Protein AF-R9AAB2-F1 (afdb_monomer_lite)

Structure (mmCIF, N/CA/C/O backbone):
data_AF-R9AAB2-F1
#
_entry.id   AF-R9AAB2-F1
#
loop_
_atom_site.group_PDB
_atom_site.id
_atom_site.type_symbol
_atom_site.label_atom_id
_atom_site.label_alt_id
_atom_site.label_comp_id
_atom_site.label_asym_id
_atom_site.label_entity_id
_atom_site.label_seq_id
_atom_site.pdbx_PDB_ins_code
_atom_site.Cartn_x
_atom_site.Cartn_y
_atom_site.Cartn_z
_atom_site.occupancy
_atom_site.B_iso_or_equiv
_atom_site.auth_seq_id
_atom_site.auth_comp_id
_atom_site.auth_asym_id
_atom_site.auth_atom_id
_atom_site.pdbx_PDB_model_num
ATOM 1 N N . MET A 1 1 ? -10.361 14.026 49.939 1.00 50.81 1 MET A N 1
ATOM 2 C CA . MET A 1 1 ? -10.756 12.612 49.745 1.00 50.81 1 MET A CA 1
ATOM 3 C C . MET A 1 1 ? -12.190 12.577 49.237 1.00 50.81 1 MET A C 1
ATOM 5 O O . MET A 1 1 ? -13.033 13.219 49.853 1.00 50.81 1 MET A O 1
ATOM 9 N N . LYS A 1 2 ? -12.476 11.903 48.113 1.00 71.00 2 LYS A N 1
ATOM 10 C CA . LYS A 1 2 ? -13.872 11.667 47.703 1.00 71.00 2 LYS A CA 1
ATOM 11 C C . LYS A 1 2 ? -14.508 10.740 48.744 1.00 71.00 2 LYS A C 1
ATOM 13 O O . LYS A 1 2 ? -13.921 9.710 49.062 1.00 71.00 2 LYS A O 1
ATOM 18 N N . LYS A 1 3 ? -15.644 11.143 49.322 1.00 81.56 3 LYS A N 1
ATOM 19 C CA . LYS A 1 3 ? -16.400 10.293 50.251 1.00 81.56 3 LYS A CA 1
ATOM 20 C C . LYS A 1 3 ? -16.854 9.036 49.509 1.00 81.56 3 LYS A C 1
ATOM 22 O O . LYS A 1 3 ? -17.261 9.130 48.352 1.00 81.56 3 LYS A O 1
ATOM 27 N N . LEU A 1 4 ? -16.745 7.884 50.167 1.00 78.69 4 LEU A N 1
ATOM 28 C CA . LEU A 1 4 ? -17.274 6.634 49.633 1.00 78.69 4 LEU A CA 1
ATOM 29 C C . LEU A 1 4 ? -18.810 6.714 49.591 1.00 78.69 4 LEU A C 1
ATOM 31 O O . LEU A 1 4 ? -19.396 7.276 50.521 1.00 78.69 4 LEU A O 1
ATOM 35 N N . PRO A 1 5 ? -19.449 6.192 48.529 1.00 81.00 5 PRO A N 1
ATOM 36 C CA . PRO A 1 5 ? -20.903 6.117 48.449 1.00 81.00 5 PRO A CA 1
ATOM 37 C C . PRO A 1 5 ? -21.455 5.239 49.574 1.00 81.00 5 PRO A C 1
ATOM 39 O O . PRO A 1 5 ? -20.776 4.330 50.066 1.00 81.00 5 PRO A O 1
ATOM 42 N N . ALA A 1 6 ? -22.688 5.519 49.990 1.00 86.38 6 ALA A N 1
ATOM 43 C CA . ALA A 1 6 ? -23.327 4.745 51.042 1.00 86.38 6 ALA A CA 1
ATOM 44 C C . ALA A 1 6 ? -23.586 3.304 50.562 1.00 86.38 6 ALA A C 1
ATOM 46 O O . ALA A 1 6 ? -23.796 3.049 49.375 1.00 86.38 6 ALA A O 1
ATOM 47 N N . PHE A 1 7 ? -23.563 2.330 51.477 1.00 84.06 7 PHE A N 1
ATOM 48 C CA . PHE A 1 7 ? -23.625 0.906 51.111 1.00 84.06 7 PHE A CA 1
ATOM 49 C C . PHE A 1 7 ? -24.904 0.536 50.336 1.00 84.06 7 PHE A C 1
ATOM 51 O O . PHE A 1 7 ? -24.885 -0.328 49.464 1.00 84.06 7 PHE A O 1
ATOM 58 N N . ASN A 1 8 ? -26.006 1.236 50.607 1.00 88.38 8 ASN A N 1
ATOM 59 C CA . ASN A 1 8 ? -27.283 1.103 49.904 1.00 88.38 8 ASN A CA 1
ATOM 60 C C . ASN A 1 8 ? -27.277 1.684 48.473 1.00 88.38 8 ASN A C 1
ATOM 62 O O . ASN A 1 8 ? -28.122 1.303 47.668 1.00 88.38 8 ASN A O 1
ATOM 66 N N . GLU A 1 9 ? -26.339 2.569 48.134 1.00 88.69 9 GLU A N 1
ATOM 67 C CA . GLU A 1 9 ? -26.200 3.179 46.801 1.00 88.69 9 GLU A CA 1
ATOM 68 C C . GLU A 1 9 ? -25.312 2.341 45.866 1.00 88.69 9 GLU A C 1
ATOM 70 O O . GLU A 1 9 ? -25.419 2.445 44.640 1.00 88.69 9 GLU A O 1
ATOM 75 N N . LEU A 1 10 ? -24.459 1.475 46.431 1.00 89.19 10 LEU A N 1
ATOM 76 C CA . LEU A 1 10 ? -23.522 0.629 45.684 1.00 89.19 10 LEU A CA 1
ATOM 77 C C . LEU A 1 10 ? -24.195 -0.238 44.604 1.00 89.19 10 LEU A C 1
ATOM 79 O O . LEU A 1 10 ? -23.681 -0.253 43.485 1.00 89.19 10 LEU A O 1
ATOM 83 N N . PRO A 1 11 ? -25.332 -0.925 44.848 1.00 92.31 11 PRO A N 1
ATOM 84 C CA . PRO A 1 11 ? -25.963 -1.752 43.817 1.00 92.31 11 PRO A CA 1
ATOM 85 C C . PRO A 1 11 ? -26.423 -0.943 42.598 1.00 92.31 11 PRO A C 1
ATOM 87 O O . PRO A 1 11 ? -26.250 -1.386 41.462 1.00 92.31 11 PRO A O 1
ATOM 90 N N . SER A 1 12 ? -26.957 0.261 42.827 1.00 92.50 12 SER A N 1
ATOM 91 C CA . SER A 1 12 ? -27.398 1.172 41.764 1.00 92.50 12 SER A CA 1
ATOM 92 C C . SER A 1 12 ? -26.211 1.681 40.941 1.00 92.50 12 SER A C 1
ATOM 94 O O . SER A 1 12 ? -26.228 1.611 39.711 1.00 92.50 12 SER A O 1
ATOM 96 N N . LEU A 1 13 ? -25.130 2.091 41.614 1.00 93.38 13 LEU A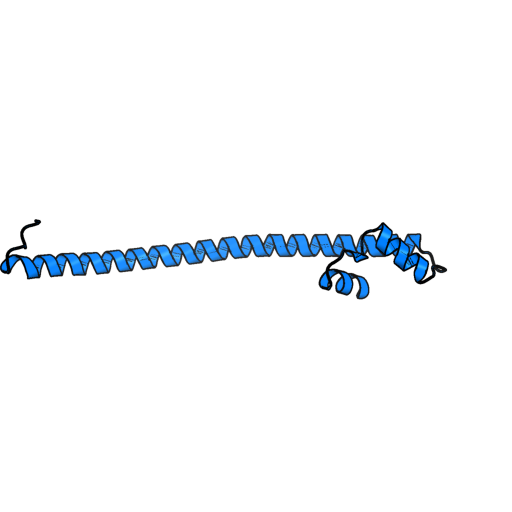 N 1
ATOM 97 C CA . LEU A 1 13 ? -23.875 2.501 40.974 1.00 93.38 13 LEU A CA 1
ATOM 98 C C . LEU A 1 13 ? -23.253 1.376 40.140 1.00 93.38 13 LEU A C 1
ATOM 100 O O . LEU A 1 13 ? -22.846 1.604 39.002 1.00 93.38 13 LEU A O 1
ATOM 104 N N . ILE A 1 14 ? -23.222 0.149 40.666 1.00 93.31 14 ILE A N 1
ATOM 105 C CA . ILE A 1 14 ? -22.739 -1.026 39.930 1.00 93.31 14 ILE A CA 1
ATOM 106 C C . ILE A 1 14 ? -23.611 -1.276 38.694 1.00 93.31 14 ILE A C 1
ATOM 108 O O . ILE A 1 14 ? -23.075 -1.541 37.620 1.00 93.31 14 ILE A O 1
ATOM 112 N N . GLY A 1 15 ? -24.938 -1.167 38.814 1.00 95.25 15 GLY A N 1
ATOM 113 C CA . GLY A 1 15 ? -25.862 -1.302 37.685 1.00 95.25 15 GLY A CA 1
ATOM 114 C C . GLY A 1 15 ? -25.618 -0.255 36.594 1.00 95.25 15 GLY A C 1
ATOM 115 O O . GLY A 1 15 ? -25.502 -0.601 35.418 1.00 95.25 15 GLY A O 1
ATOM 116 N N . ALA A 1 16 ? -25.456 1.010 36.986 1.00 95.00 16 ALA A N 1
ATOM 117 C CA . ALA A 1 16 ? -25.144 2.104 36.072 1.00 95.00 16 ALA A CA 1
ATOM 118 C C . ALA A 1 16 ? -23.790 1.902 35.372 1.00 95.00 16 ALA A C 1
ATOM 120 O O . ALA A 1 16 ? -23.689 2.078 34.158 1.00 95.00 16 ALA A O 1
ATOM 121 N N . HIS A 1 17 ? -22.760 1.474 36.106 1.00 96.00 17 HIS A N 1
ATOM 122 C CA . HIS A 1 17 ? -21.449 1.191 35.526 1.00 96.00 17 HIS A CA 1
ATOM 123 C C . HIS A 1 17 ? -21.467 -0.019 34.595 1.00 96.00 17 HIS A C 1
ATOM 125 O O . HIS A 1 17 ? -20.875 0.054 33.525 1.00 96.00 17 HIS A O 1
ATOM 131 N N . LYS A 1 18 ? -22.192 -1.092 34.928 1.00 96.81 18 LYS A N 1
ATOM 132 C CA . LYS A 1 18 ? -22.371 -2.240 34.025 1.00 96.81 18 LYS A CA 1
ATOM 133 C C . LYS A 1 18 ? -23.051 -1.836 32.722 1.00 96.81 18 LYS A C 1
ATOM 135 O O . LYS A 1 18 ? -22.591 -2.224 31.654 1.00 96.81 18 LYS A O 1
ATOM 140 N N . LYS A 1 19 ? -24.104 -1.016 32.803 1.00 96.69 19 LYS A N 1
ATOM 141 C CA . LYS A 1 19 ? -24.764 -0.470 31.613 1.00 96.69 19 LYS A CA 1
ATOM 142 C C . LYS A 1 19 ? -23.790 0.368 30.784 1.00 96.69 19 LYS A C 1
ATOM 144 O O . LYS A 1 19 ? -23.698 0.178 29.577 1.00 96.69 19 LYS A O 1
ATOM 149 N N . ARG A 1 20 ? -23.024 1.245 31.440 1.00 97.19 20 ARG A N 1
ATOM 150 C CA . ARG A 1 20 ? -22.041 2.094 30.764 1.00 97.19 20 ARG A CA 1
ATOM 151 C C . ARG A 1 20 ? -20.929 1.287 30.094 1.00 97.19 20 ARG A C 1
ATOM 153 O O . ARG A 1 20 ? -20.513 1.657 29.005 1.00 97.19 20 ARG A O 1
ATOM 160 N N . ILE A 1 21 ? -20.461 0.211 30.725 1.00 97.25 21 ILE A N 1
ATOM 161 C CA . ILE A 1 21 ? -19.483 -0.710 30.133 1.00 97.25 21 ILE A CA 1
ATOM 162 C C . ILE A 1 21 ? -20.064 -1.328 28.860 1.00 97.25 21 ILE A C 1
ATOM 164 O O . ILE A 1 21 ? -19.436 -1.221 27.817 1.00 97.25 21 ILE A O 1
ATOM 168 N N . GLY A 1 22 ? -21.298 -1.844 28.905 1.00 97.75 22 GLY A N 1
ATOM 169 C CA . GLY A 1 22 ? -21.945 -2.406 27.714 1.00 97.75 22 GLY A CA 1
ATOM 170 C C . GLY A 1 22 ? -22.126 -1.395 26.574 1.00 97.75 22 GLY A C 1
ATOM 171 O O . GLY A 1 22 ? -21.901 -1.727 25.416 1.00 97.75 22 GLY A O 1
ATOM 172 N N . GLU A 1 23 ? -22.481 -0.143 26.881 1.00 97.50 23 GLU A N 1
ATOM 173 C CA . GLU A 1 23 ? -22.544 0.931 25.875 1.00 97.50 23 GLU A CA 1
ATOM 174 C C . GLU A 1 23 ? -21.170 1.240 25.262 1.00 97.50 23 GLU A C 1
ATOM 176 O O . GLU A 1 23 ? -21.070 1.470 24.059 1.00 97.50 23 GLU A O 1
ATOM 181 N N . LEU A 1 24 ? -20.112 1.256 26.078 1.00 97.75 24 LEU A N 1
ATOM 182 C CA . LEU A 1 24 ? -18.747 1.491 25.608 1.00 97.75 24 LEU A CA 1
ATOM 183 C C . LEU A 1 24 ? -18.233 0.327 24.756 1.00 97.75 24 LEU A C 1
ATOM 185 O O . LEU A 1 24 ? -17.572 0.576 23.754 1.00 97.75 24 LEU A O 1
ATOM 189 N N . ASP A 1 25 ? -18.565 -0.915 25.106 1.00 97.81 25 ASP A N 1
ATOM 190 C CA . ASP A 1 25 ? -18.198 -2.093 24.316 1.00 97.81 25 ASP A CA 1
ATOM 191 C C . ASP A 1 25 ? -18.820 -2.037 22.911 1.00 97.81 25 ASP A C 1
ATOM 193 O O . ASP A 1 25 ? -18.135 -2.319 21.927 1.00 97.81 25 ASP A O 1
ATOM 197 N N . LEU A 1 26 ? -20.080 -1.594 22.800 1.00 97.25 26 LEU A N 1
ATOM 198 C CA . LEU A 1 26 ? -20.735 -1.360 21.506 1.00 97.25 26 LEU A CA 1
ATOM 199 C C . LEU A 1 26 ? -20.031 -0.257 20.705 1.00 97.25 26 LEU A C 1
ATOM 201 O O . LEU A 1 26 ? -19.724 -0.450 19.534 1.00 97.25 26 LEU A O 1
ATOM 205 N N . GLN A 1 27 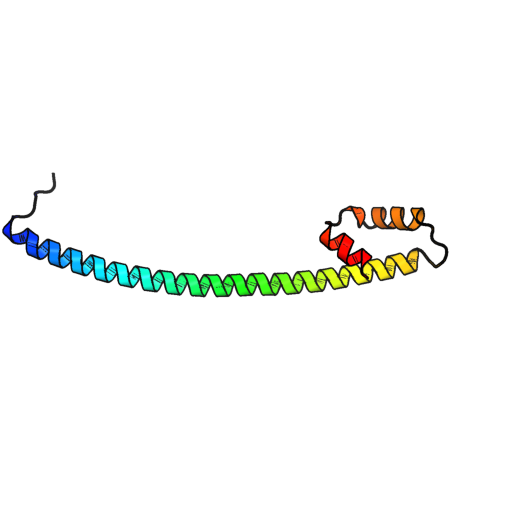? -19.694 0.868 21.344 1.00 97.06 27 GLN A N 1
ATOM 206 C CA . GLN A 1 27 ? -18.961 1.955 20.681 1.00 97.06 27 GLN A CA 1
ATOM 207 C C . GLN A 1 27 ? -17.572 1.513 20.203 1.00 97.06 27 GLN A C 1
ATOM 209 O O . GLN A 1 27 ? -17.124 1.923 19.135 1.00 97.06 27 GLN A O 1
ATOM 214 N N . ILE A 1 28 ? -16.880 0.674 20.978 1.00 97.38 28 ILE A N 1
ATOM 215 C CA . ILE A 1 28 ? -15.587 0.107 20.585 1.00 97.38 28 ILE A CA 1
ATOM 216 C C . ILE A 1 28 ? -15.749 -0.808 19.370 1.00 97.38 28 ILE A C 1
ATOM 218 O O . ILE A 1 28 ? -14.895 -0.771 18.485 1.00 97.38 28 ILE A O 1
ATOM 222 N N . ALA A 1 29 ? -16.810 -1.618 19.318 1.00 97.00 29 ALA A N 1
ATOM 223 C CA . ALA A 1 29 ? -17.095 -2.471 18.168 1.00 97.00 29 ALA A CA 1
ATOM 224 C C . ALA A 1 29 ? -17.338 -1.634 16.901 1.00 97.00 29 ALA A C 1
ATOM 226 O O . ALA A 1 29 ? -16.643 -1.838 15.909 1.00 97.00 29 ALA A O 1
ATOM 227 N N . ASP A 1 30 ? -18.202 -0.618 16.974 1.00 96.38 30 ASP A N 1
ATOM 228 C CA . ASP A 1 30 ? -18.497 0.269 15.841 1.00 96.38 30 ASP A CA 1
ATOM 229 C C . ASP A 1 30 ? -17.235 0.975 15.316 1.00 96.38 30 ASP A C 1
ATOM 231 O O . ASP A 1 30 ? -17.008 1.078 14.108 1.00 96.38 30 ASP A O 1
ATOM 235 N N . VAL A 1 31 ? -16.376 1.453 16.226 1.00 95.88 31 VAL A N 1
ATOM 236 C CA . VAL A 1 31 ? -15.114 2.109 15.856 1.00 95.88 31 VAL A CA 1
ATOM 237 C C . VAL A 1 31 ? -14.144 1.125 15.208 1.00 95.88 31 VAL A C 1
ATOM 239 O O . VAL A 1 31 ? -13.465 1.505 14.256 1.00 95.88 31 VAL A O 1
ATOM 242 N N . LYS A 1 32 ? -14.061 -0.119 15.692 1.00 95.69 32 LYS A N 1
ATOM 243 C CA . LYS A 1 32 ? -13.212 -1.150 15.077 1.00 95.69 32 LYS A CA 1
ATOM 244 C C . LYS A 1 32 ? -13.672 -1.469 13.660 1.00 95.69 32 LYS A C 1
ATOM 246 O O . LYS A 1 32 ? -12.851 -1.405 12.752 1.00 95.69 32 LYS A O 1
ATOM 251 N N . ASP A 1 33 ? -14.967 -1.699 13.469 1.00 95.06 33 ASP A N 1
ATOM 252 C CA . ASP A 1 33 ? -15.535 -2.006 12.155 1.00 95.06 33 ASP A CA 1
ATOM 253 C C . ASP A 1 33 ? -15.295 -0.861 11.162 1.00 95.06 33 ASP A C 1
ATOM 255 O O . ASP A 1 33 ? -14.893 -1.087 10.018 1.00 95.06 33 ASP A O 1
ATOM 259 N N . PHE A 1 34 ? -15.479 0.388 11.602 1.00 93.94 34 PHE A N 1
ATOM 260 C CA . PHE A 1 34 ? -15.174 1.554 10.776 1.00 93.94 34 PHE A CA 1
ATOM 261 C C . PHE A 1 34 ? -13.681 1.641 10.427 1.00 93.94 34 PHE A C 1
ATOM 263 O O . PHE A 1 34 ? -13.323 1.917 9.280 1.00 93.94 34 PHE A O 1
ATOM 270 N N . ASN A 1 35 ? -12.801 1.389 11.396 1.00 93.94 35 ASN A N 1
ATOM 271 C CA . ASN A 1 35 ? -11.358 1.460 11.186 1.00 93.94 35 ASN A CA 1
ATOM 272 C C . ASN A 1 35 ? -10.871 0.369 10.220 1.00 93.94 35 ASN A C 1
ATOM 274 O O . ASN A 1 35 ? -10.054 0.647 9.344 1.00 93.94 35 ASN A O 1
ATOM 278 N N . ASP A 1 36 ? -11.431 -0.838 10.310 1.00 94.94 36 ASP A N 1
ATOM 279 C CA . ASP A 1 36 ? -11.130 -1.937 9.392 1.00 94.94 36 ASP A CA 1
ATOM 280 C C . ASP A 1 36 ? -11.572 -1.606 7.959 1.00 94.94 36 ASP A C 1
ATOM 282 O O . ASP A 1 36 ? -10.821 -1.833 7.008 1.00 94.94 36 ASP A O 1
ATOM 286 N N . GLN A 1 37 ? -12.748 -0.993 7.784 1.00 92.56 37 GLN A N 1
ATOM 287 C CA . GLN A 1 37 ? -13.218 -0.544 6.467 1.00 92.56 37 GLN A CA 1
ATOM 288 C C . GLN A 1 37 ? -12.303 0.524 5.858 1.00 92.56 37 GLN A C 1
ATOM 290 O O . GLN A 1 37 ? -11.933 0.428 4.685 1.00 92.56 37 GLN A O 1
ATOM 295 N N . VAL A 1 38 ? -11.919 1.537 6.642 1.00 90.50 38 VAL A N 1
ATOM 296 C CA . VAL A 1 38 ? -11.002 2.590 6.180 1.00 90.50 38 VAL A CA 1
ATOM 297 C C . VAL A 1 38 ? -9.633 1.997 5.852 1.00 90.50 38 VAL A C 1
ATOM 299 O O . VAL A 1 38 ? -9.078 2.293 4.794 1.00 90.50 38 VAL A O 1
ATOM 302 N N . SER A 1 39 ? -9.116 1.108 6.703 1.00 93.12 39 SER A N 1
ATOM 303 C CA . SER A 1 39 ? -7.843 0.422 6.479 1.00 93.12 39 SER A CA 1
ATOM 304 C C . SER A 1 39 ? -7.847 -0.341 5.155 1.00 93.12 39 SER A C 1
ATOM 306 O O . SER A 1 39 ? -6.957 -0.135 4.332 1.00 93.12 39 SER A O 1
ATOM 308 N N . GLN A 1 40 ? -8.893 -1.125 4.879 1.00 94.38 40 GLN A N 1
ATOM 309 C CA . GLN A 1 40 ? -9.023 -1.862 3.619 1.00 94.38 40 GLN A CA 1
ATOM 310 C C . GLN A 1 40 ? -9.070 -0.939 2.395 1.00 94.38 40 GLN A C 1
ATOM 312 O O . GLN A 1 40 ? -8.451 -1.240 1.371 1.00 94.38 40 GLN A O 1
ATOM 317 N N . GLN A 1 41 ? -9.775 0.193 2.482 1.00 93.00 41 GLN A N 1
ATOM 318 C CA . GLN A 1 41 ? -9.833 1.167 1.388 1.00 93.00 41 GLN A CA 1
ATOM 319 C C . GLN A 1 41 ? -8.471 1.807 1.112 1.00 93.00 41 GLN A C 1
ATOM 321 O O . GLN A 1 41 ? -8.081 1.934 -0.050 1.00 93.00 41 GLN A O 1
ATOM 326 N N . GLU A 1 42 ? -7.736 2.194 2.154 1.00 92.88 42 GLU A N 1
ATOM 327 C CA . GLU A 1 42 ? -6.397 2.764 1.999 1.00 92.88 42 GLU A CA 1
ATOM 328 C C . GLU A 1 42 ? -5.402 1.725 1.473 1.00 92.88 42 GLU A C 1
ATOM 330 O O . GLU A 1 42 ? -4.660 2.014 0.532 1.00 92.88 42 GLU A O 1
ATOM 335 N N . THR A 1 43 ? -5.449 0.484 1.966 1.00 93.25 43 THR A N 1
ATOM 336 C CA . THR A 1 43 ? -4.646 -0.616 1.415 1.00 93.25 43 THR A CA 1
ATOM 337 C C . THR A 1 43 ? -4.945 -0.832 -0.069 1.00 93.25 43 THR A C 1
ATOM 339 O O . THR A 1 43 ? -4.018 -0.938 -0.870 1.00 93.25 43 THR A O 1
ATOM 342 N N . ALA A 1 44 ? -6.217 -0.812 -0.477 1.00 94.12 44 ALA A N 1
ATOM 343 C CA . ALA A 1 44 ? -6.594 -0.949 -1.883 1.00 94.12 44 ALA A CA 1
ATOM 344 C C . ALA A 1 44 ? -6.086 0.216 -2.756 1.00 94.12 44 ALA A C 1
ATOM 346 O O . ALA A 1 44 ? -5.694 0.003 -3.908 1.00 94.12 44 ALA A O 1
ATOM 347 N N . LYS A 1 45 ? -6.062 1.449 -2.229 1.00 94.19 45 LYS A N 1
ATOM 348 C CA . LYS A 1 45 ? -5.490 2.613 -2.931 1.00 94.19 45 LYS A CA 1
ATOM 349 C C . LYS A 1 45 ? -3.982 2.468 -3.119 1.00 94.19 45 LYS A C 1
ATOM 351 O O . LYS A 1 45 ? -3.496 2.675 -4.232 1.00 94.19 45 LYS A O 1
ATOM 356 N N . VAL A 1 46 ? -3.266 2.091 -2.059 1.00 93.62 46 VAL A N 1
ATOM 357 C CA . VAL A 1 46 ? -1.814 1.866 -2.103 1.00 93.62 46 VAL A CA 1
ATOM 358 C C . VAL A 1 46 ? -1.481 0.761 -3.102 1.00 93.62 46 VAL A C 1
ATOM 360 O O . VAL A 1 46 ? -0.637 0.970 -3.971 1.00 93.62 46 VAL A O 1
ATOM 363 N N . GLU A 1 47 ? -2.201 -0.361 -3.062 1.00 92.00 47 GLU A N 1
ATOM 364 C CA . GLU A 1 47 ? -2.004 -1.477 -3.993 1.00 92.00 47 GLU A CA 1
ATOM 365 C C . GLU A 1 47 ? -2.238 -1.049 -5.450 1.00 92.00 47 GLU A C 1
ATOM 367 O O . GLU A 1 47 ? -1.453 -1.361 -6.347 1.00 92.00 47 GLU A O 1
ATOM 372 N N . LYS A 1 48 ? -3.286 -0.260 -5.711 1.00 92.88 48 LYS A N 1
ATOM 373 C CA . LYS A 1 48 ? -3.576 0.248 -7.058 1.00 92.88 48 LYS A CA 1
ATOM 374 C C . LYS A 1 48 ? -2.452 1.132 -7.599 1.00 92.88 48 LYS A C 1
ATOM 376 O O . LYS A 1 48 ? -2.059 0.970 -8.761 1.00 92.88 48 LYS A O 1
ATOM 381 N N . GLU A 1 49 ? -1.944 2.066 -6.795 1.00 92.19 49 GLU A N 1
ATOM 382 C CA . GLU A 1 49 ? -0.815 2.902 -7.210 1.00 92.19 49 GLU A CA 1
ATOM 383 C C . GLU A 1 49 ? 0.460 2.066 -7.359 1.00 92.19 49 GLU A C 1
ATOM 385 O O . GLU A 1 49 ? 1.165 2.229 -8.354 1.00 92.19 49 GLU A O 1
ATOM 390 N N . PHE A 1 50 ? 0.715 1.103 -6.472 1.00 90.38 50 PHE A N 1
ATOM 391 C CA . PHE A 1 50 ? 1.845 0.183 -6.595 1.00 90.38 50 PHE A CA 1
ATOM 392 C C . PHE A 1 50 ? 1.806 -0.605 -7.914 1.00 90.38 50 PHE A C 1
ATOM 394 O O . PHE A 1 50 ? 2.783 -0.610 -8.666 1.00 90.38 50 PHE A O 1
ATOM 401 N N . ILE A 1 51 ? 0.657 -1.184 -8.279 1.00 83.56 51 ILE A N 1
ATOM 402 C CA . ILE A 1 51 ? 0.466 -1.884 -9.561 1.00 83.56 51 ILE A CA 1
ATOM 403 C C . ILE A 1 51 ? 0.736 -0.950 -10.747 1.00 83.56 51 ILE A C 1
ATOM 405 O O . ILE A 1 51 ? 1.348 -1.353 -11.744 1.00 83.56 51 ILE A O 1
ATOM 409 N N . LYS A 1 52 ? 0.271 0.299 -10.674 1.00 88.06 52 LYS A N 1
ATOM 410 C CA . LYS A 1 52 ? 0.488 1.305 -11.719 1.00 88.06 52 LYS A CA 1
ATOM 411 C C . LYS A 1 52 ? 1.970 1.656 -11.855 1.00 88.06 52 LYS A C 1
ATOM 413 O O . LYS A 1 52 ? 2.478 1.630 -12.977 1.00 88.06 52 LYS A O 1
ATOM 418 N N . TRP A 1 53 ? 2.668 1.909 -10.749 1.00 86.94 53 TRP A N 1
ATOM 419 C CA . TRP A 1 53 ? 4.110 2.157 -10.739 1.00 86.94 53 TRP A CA 1
ATOM 420 C C . TRP A 1 53 ? 4.888 0.959 -11.274 1.00 86.94 53 TRP A C 1
ATOM 422 O O . TRP A 1 53 ? 5.700 1.130 -12.178 1.00 86.94 53 TRP A O 1
ATOM 432 N N . LYS A 1 54 ? 4.547 -0.262 -10.853 1.00 79.94 54 LYS A N 1
ATOM 433 C CA . LYS A 1 54 ? 5.147 -1.501 -11.367 1.00 79.94 54 LYS A CA 1
ATOM 434 C C . LYS A 1 54 ? 4.954 -1.660 -12.879 1.00 79.94 54 LYS A C 1
ATOM 436 O O . LYS A 1 54 ? 5.879 -2.055 -13.587 1.00 79.94 54 LYS A O 1
ATOM 441 N N . LYS A 1 55 ? 3.773 -1.323 -13.415 1.00 78.88 55 LYS A N 1
ATOM 442 C CA . LYS A 1 55 ? 3.515 -1.326 -14.870 1.00 78.88 55 LYS A CA 1
ATOM 443 C C . LYS A 1 55 ? 4.339 -0.268 -15.605 1.00 78.88 55 LYS A C 1
ATOM 445 O O . LYS A 1 55 ? 4.888 -0.567 -16.663 1.00 78.88 55 LYS A O 1
ATOM 450 N N . LEU A 1 56 ? 4.398 0.959 -15.085 1.00 80.38 56 LEU A N 1
ATOM 451 C CA . LEU A 1 56 ? 5.194 2.042 -15.674 1.00 80.38 56 LEU A CA 1
ATOM 452 C C . LEU A 1 56 ? 6.681 1.699 -15.670 1.00 80.38 56 LEU A C 1
ATOM 454 O O . LEU A 1 56 ? 7.352 1.889 -16.680 1.00 80.38 56 LEU A O 1
ATOM 458 N N . TYR A 1 57 ? 7.152 1.134 -14.566 1.00 79.94 57 TYR A N 1
ATOM 459 C CA . TYR A 1 57 ? 8.514 0.674 -14.396 1.00 79.94 57 TYR A CA 1
ATOM 460 C C . TYR A 1 57 ? 8.877 -0.388 -15.441 1.00 79.94 57 TYR A C 1
ATOM 462 O O . TYR A 1 57 ?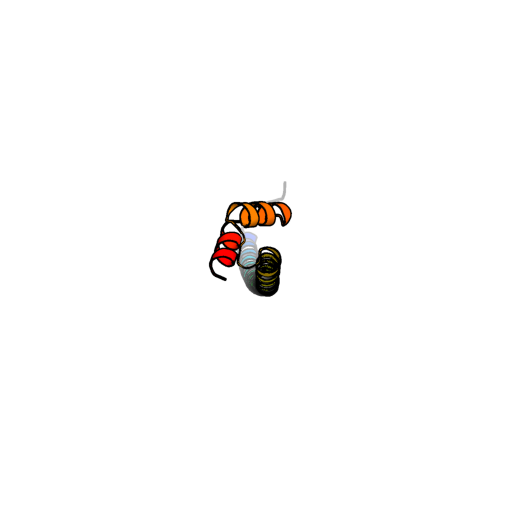 9.769 -0.161 -16.251 1.00 79.94 57 TYR A O 1
ATOM 470 N N . LYS A 1 58 ? 8.088 -1.468 -15.563 1.00 76.56 58 LYS A N 1
ATOM 471 C CA . LYS A 1 58 ? 8.290 -2.491 -16.611 1.00 76.56 58 LYS A CA 1
ATOM 472 C C . LYS A 1 58 ? 8.325 -1.911 -18.028 1.00 76.56 58 LYS A C 1
ATOM 474 O O . LYS A 1 58 ? 9.111 -2.358 -18.855 1.00 76.56 58 LYS A O 1
ATOM 479 N N . LYS A 1 59 ? 7.471 -0.924 -18.327 1.00 79.44 59 LYS A N 1
ATOM 480 C CA . LYS A 1 59 ? 7.477 -0.244 -19.634 1.00 79.44 59 LYS A CA 1
ATOM 481 C C . LYS A 1 59 ? 8.761 0.550 -19.867 1.00 79.44 59 LYS A C 1
ATOM 483 O O . LYS A 1 59 ? 9.223 0.594 -20.999 1.00 79.44 59 LYS A O 1
ATOM 488 N N . ARG A 1 60 ? 9.304 1.197 -18.832 1.00 82.50 60 ARG A N 1
ATOM 489 C CA . ARG A 1 60 ? 10.588 1.901 -18.922 1.00 82.50 60 ARG A CA 1
ATOM 490 C C . ARG A 1 60 ? 11.732 0.914 -19.132 1.00 82.50 60 ARG A C 1
ATOM 492 O O . ARG A 1 60 ? 12.504 1.131 -20.050 1.00 82.50 60 ARG A O 1
ATOM 499 N N . MET A 1 61 ? 11.760 -0.196 -18.394 1.00 77.88 61 MET A N 1
ATOM 500 C CA . MET A 1 61 ? 12.796 -1.228 -18.548 1.00 77.88 61 MET A CA 1
ATOM 501 C C . MET A 1 61 ? 12.861 -1.810 -19.958 1.00 77.88 61 MET A C 1
ATOM 503 O O . MET A 1 61 ? 13.947 -1.912 -20.513 1.00 77.88 61 MET A O 1
ATOM 507 N N . ARG A 1 62 ? 11.709 -2.078 -20.586 1.00 77.88 62 ARG A N 1
ATOM 508 C CA . ARG A 1 62 ? 11.672 -2.482 -22.004 1.00 77.88 62 ARG A CA 1
ATOM 509 C C . ARG A 1 62 ? 12.313 -1.450 -22.917 1.00 77.88 62 ARG A C 1
ATOM 511 O O . ARG A 1 62 ? 13.183 -1.794 -23.694 1.00 77.88 62 ARG A O 1
ATOM 518 N N . LYS A 1 63 ? 11.932 -0.178 -22.768 1.00 80.25 63 LYS A N 1
ATOM 519 C CA . LYS A 1 63 ? 12.510 0.903 -23.574 1.00 80.25 63 LYS A CA 1
ATOM 520 C C . LYS A 1 63 ? 14.018 1.040 -23.375 1.00 80.25 63 LYS A C 1
ATOM 522 O O . LYS A 1 63 ? 14.702 1.385 -24.326 1.00 80.25 63 LYS A O 1
ATOM 527 N N . TYR A 1 64 ? 14.518 0.808 -22.161 1.00 76.81 64 TYR A N 1
ATOM 528 C CA . TYR A 1 64 ? 15.957 0.799 -21.906 1.00 76.81 64 TYR A CA 1
ATOM 529 C C . TYR A 1 64 ? 16.645 -0.346 -22.644 1.00 76.81 64 TYR A C 1
ATOM 531 O O . TYR A 1 64 ? 17.629 -0.084 -23.324 1.00 76.81 64 TYR A O 1
ATOM 539 N N . SER A 1 65 ? 16.092 -1.563 -22.586 1.00 75.69 65 SER A N 1
ATOM 540 C CA . SER A 1 65 ? 16.603 -2.691 -23.376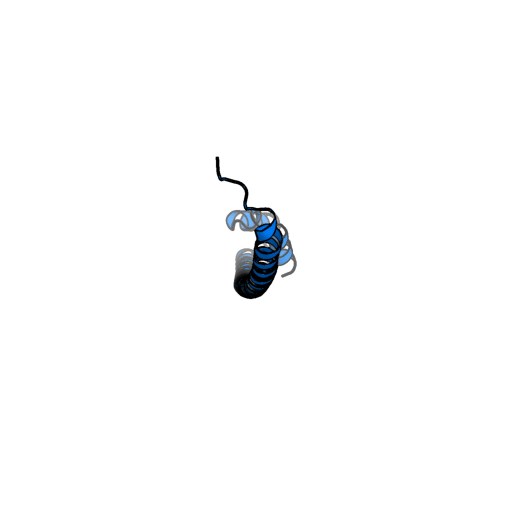 1.00 75.69 65 SER A CA 1
ATOM 541 C C . SER A 1 65 ? 16.594 -2.373 -24.871 1.00 75.69 65 SER A C 1
ATOM 543 O O . SER A 1 65 ? 17.631 -2.477 -25.508 1.00 75.69 65 SER A O 1
ATOM 545 N N . ASP A 1 66 ? 15.472 -1.876 -25.406 1.00 79.38 66 ASP A N 1
ATOM 546 C CA . ASP A 1 66 ? 15.338 -1.537 -26.829 1.00 79.38 66 ASP A CA 1
ATOM 547 C C . ASP A 1 66 ? 16.404 -0.516 -27.281 1.00 79.38 66 ASP A C 1
ATOM 549 O O . ASP A 1 66 ? 16.973 -0.634 -28.365 1.00 79.38 66 ASP A O 1
ATOM 553 N N . VAL A 1 67 ? 16.677 0.505 -26.455 1.00 79.12 67 VAL A N 1
ATOM 554 C CA . VAL A 1 67 ? 17.697 1.529 -26.741 1.00 79.12 67 VAL A CA 1
ATOM 555 C C . VAL A 1 67 ? 19.104 0.953 -26.633 1.00 79.12 67 VAL A C 1
ATOM 557 O O . VAL A 1 67 ? 19.920 1.219 -27.509 1.00 79.12 67 VAL A O 1
ATOM 560 N N . ARG A 1 68 ? 19.390 0.165 -25.591 1.00 76.62 68 ARG A N 1
ATOM 561 C CA . ARG A 1 68 ? 20.687 -0.493 -25.410 1.00 76.62 68 ARG A CA 1
ATOM 562 C C . ARG A 1 68 ? 20.994 -1.405 -26.594 1.00 76.62 68 ARG A C 1
ATOM 564 O O . ARG A 1 68 ? 22.062 -1.295 -27.179 1.00 76.62 68 ARG A O 1
ATOM 571 N N . ASP A 1 69 ? 20.041 -2.237 -26.999 1.00 77.56 69 ASP A N 1
ATOM 572 C CA . ASP A 1 69 ? 20.213 -3.171 -28.113 1.00 77.56 69 ASP A CA 1
ATOM 573 C C . ASP A 1 69 ? 20.424 -2.412 -29.441 1.00 77.56 69 ASP A C 1
ATOM 575 O O . ASP A 1 69 ? 21.278 -2.786 -30.247 1.00 77.56 69 ASP A O 1
ATOM 579 N N . ALA A 1 70 ? 19.725 -1.287 -29.641 1.00 80.75 70 ALA A N 1
ATOM 580 C CA . ALA A 1 70 ? 19.922 -0.419 -30.804 1.00 80.75 70 ALA A CA 1
ATOM 581 C C . ALA A 1 70 ? 21.282 0.307 -30.816 1.00 80.75 70 ALA A C 1
ATOM 583 O O . ALA A 1 70 ? 21.819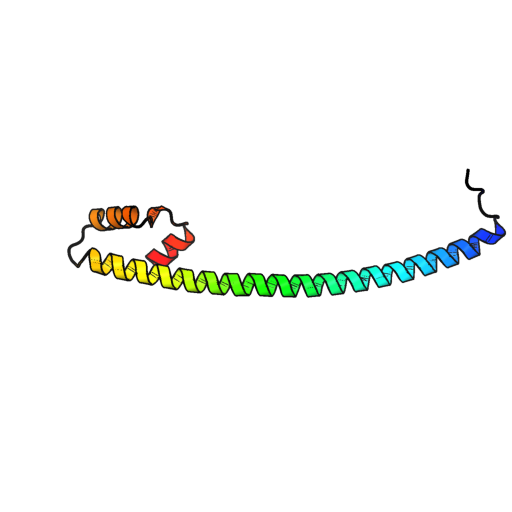 0.562 -31.894 1.00 80.75 70 ALA A O 1
ATOM 584 N N . LEU A 1 71 ? 21.824 0.667 -29.648 1.00 74.81 71 LEU A N 1
ATOM 585 C CA . LEU A 1 71 ? 23.114 1.355 -29.512 1.00 74.81 71 LEU A CA 1
ATOM 586 C C . LEU A 1 71 ? 24.307 0.396 -29.596 1.00 74.81 71 LEU A C 1
ATOM 588 O O . LEU A 1 71 ? 25.329 0.755 -30.173 1.00 74.81 71 LEU A O 1
ATOM 592 N N . CYS A 1 72 ? 24.172 -0.809 -29.043 1.00 77.12 72 CYS A N 1
ATOM 593 C CA . CYS A 1 72 ? 25.181 -1.863 -29.101 1.00 77.12 72 CYS A CA 1
ATOM 594 C C . CYS A 1 72 ? 25.414 -2.356 -30.541 1.00 77.12 72 CYS A C 1
ATOM 596 O O . CYS A 1 72 ? 26.553 -2.577 -30.949 1.00 77.12 72 CYS A O 1
ATOM 598 N N . GLY A 1 73 ? 24.351 -2.503 -31.338 1.00 73.00 73 GLY A N 1
ATOM 599 C CA . GLY A 1 73 ? 24.453 -3.121 -32.662 1.00 73.00 73 GLY A CA 1
ATOM 600 C C . GLY A 1 73 ? 24.824 -4.614 -32.598 1.00 73.00 73 GLY A C 1
ATOM 601 O O . GLY A 1 73 ? 25.063 -5.174 -31.530 1.00 73.00 73 GLY A O 1
ATOM 602 N N . GLU A 1 74 ? 24.856 -5.289 -33.752 1.00 71.38 74 GLU A N 1
ATOM 603 C CA . GLU A 1 74 ? 25.048 -6.754 -33.822 1.00 71.38 74 GLU A CA 1
ATOM 604 C C . GLU A 1 74 ? 26.472 -7.223 -33.450 1.00 71.38 74 GLU A C 1
ATOM 606 O O . GLU A 1 74 ? 26.668 -8.398 -33.146 1.00 71.38 74 GLU A O 1
ATOM 611 N N . GLU A 1 75 ? 27.458 -6.318 -33.441 1.00 72.94 75 GLU A N 1
ATOM 612 C CA . GLU A 1 75 ? 28.875 -6.619 -33.169 1.00 72.94 75 GLU A CA 1
ATOM 613 C C . GLU A 1 75 ? 29.342 -6.220 -31.754 1.00 72.94 75 GLU A C 1
ATOM 615 O O . GLU A 1 75 ? 30.527 -6.361 -31.444 1.00 72.94 75 GLU A O 1
ATOM 620 N N . ALA A 1 76 ? 28.446 -5.737 -30.881 1.00 74.81 76 ALA A N 1
ATOM 621 C CA . ALA A 1 76 ? 28.818 -5.330 -29.525 1.00 74.81 76 ALA A CA 1
ATOM 622 C C . ALA A 1 76 ? 29.434 -6.469 -28.710 1.00 74.81 76 ALA A C 1
ATOM 624 O O . ALA A 1 76 ? 28.886 -7.571 -28.594 1.00 74.81 76 ALA A O 1
ATOM 625 N N . THR A 1 77 ? 30.556 -6.169 -28.059 1.00 77.31 77 THR A N 1
ATOM 626 C CA . THR A 1 77 ? 31.169 -7.084 -27.102 1.00 77.31 77 THR A CA 1
ATOM 627 C C . THR A 1 77 ? 30.467 -7.005 -25.746 1.00 77.31 77 THR A C 1
ATOM 629 O O . THR A 1 77 ? 29.755 -6.053 -25.426 1.00 77.31 77 THR A O 1
ATOM 632 N N . LYS A 1 78 ? 30.692 -8.007 -24.888 1.00 76.00 78 LYS A N 1
ATOM 633 C CA . LYS A 1 78 ? 30.165 -7.987 -23.513 1.00 76.00 78 LYS A CA 1
ATOM 634 C C . LYS A 1 78 ? 30.674 -6.791 -22.701 1.00 76.00 78 LYS A C 1
ATOM 636 O O . LYS A 1 78 ? 29.949 -6.320 -21.830 1.00 76.00 78 LYS A O 1
ATOM 641 N N . GLU A 1 79 ? 31.888 -6.312 -22.971 1.00 80.06 79 GLU A N 1
ATOM 642 C CA . GLU A 1 79 ? 32.439 -5.119 -22.315 1.00 80.06 79 GLU A CA 1
ATOM 643 C C . GLU A 1 79 ? 31.708 -3.848 -22.757 1.00 80.06 79 GLU A C 1
ATOM 645 O O . GLU A 1 79 ? 31.405 -3.014 -21.907 1.00 80.06 79 GLU A O 1
ATOM 650 N N . ASP A 1 80 ? 31.334 -3.739 -24.036 1.00 77.19 80 ASP A N 1
ATOM 651 C CA . ASP A 1 80 ? 30.566 -2.595 -24.548 1.00 77.19 80 ASP A CA 1
ATOM 652 C C . ASP A 1 80 ? 29.178 -2.518 -23.900 1.00 77.19 80 ASP A C 1
ATOM 654 O O . ASP A 1 80 ? 28.756 -1.453 -23.451 1.00 77.19 80 ASP A O 1
ATOM 658 N N . VAL A 1 81 ? 28.500 -3.665 -23.779 1.00 76.19 81 VAL A N 1
ATOM 659 C CA . VAL A 1 81 ? 27.198 -3.774 -23.098 1.00 76.19 81 VAL A CA 1
ATOM 660 C C . VAL A 1 81 ? 27.322 -3.399 -21.621 1.00 76.19 81 VAL A C 1
ATOM 662 O O . VAL A 1 81 ? 26.519 -2.621 -21.120 1.00 76.19 81 VAL A O 1
ATOM 665 N N . THR A 1 82 ? 28.347 -3.907 -20.931 1.00 77.69 82 THR A N 1
ATOM 666 C CA . THR A 1 82 ? 28.540 -3.662 -19.490 1.00 77.69 82 THR A CA 1
ATOM 667 C C . THR A 1 82 ? 28.829 -2.188 -19.209 1.00 77.69 82 THR A C 1
ATOM 669 O O . THR A 1 82 ? 28.235 -1.602 -18.310 1.00 77.69 82 THR A O 1
ATOM 672 N N . LYS A 1 83 ? 29.686 -1.555 -20.017 1.00 80.81 83 LYS A N 1
ATOM 673 C CA . LYS A 1 83 ? 30.001 -0.129 -19.881 1.00 80.81 83 LYS A CA 1
ATOM 674 C C . LYS A 1 83 ? 28.789 0.757 -20.171 1.00 80.81 83 LYS A C 1
ATOM 676 O O . LYS A 1 83 ? 28.602 1.785 -19.530 1.00 80.81 83 LYS A O 1
ATOM 681 N N . MET A 1 84 ? 27.948 0.347 -21.118 1.00 75.12 84 MET A N 1
ATOM 682 C CA . MET A 1 84 ? 26.702 1.043 -21.424 1.00 75.12 84 MET A CA 1
ATOM 683 C C . MET A 1 84 ? 25.662 0.869 -20.315 1.00 75.12 84 MET A C 1
ATOM 685 O O . MET A 1 84 ? 24.971 1.826 -19.980 1.00 75.12 84 MET A O 1
ATOM 689 N N . ASP A 1 85 ? 25.577 -0.318 -19.714 1.00 77.31 85 ASP A N 1
ATOM 690 C CA . ASP A 1 85 ? 24.736 -0.569 -18.544 1.00 77.31 85 ASP A CA 1
ATOM 691 C C . ASP A 1 85 ? 25.167 0.319 -17.358 1.00 77.31 85 ASP A C 1
ATOM 693 O O . ASP A 1 85 ? 24.301 0.911 -16.718 1.00 77.31 85 ASP A O 1
ATOM 697 N N . GLU A 1 86 ? 26.472 0.500 -17.118 1.00 80.31 86 GLU A N 1
ATOM 698 C CA . GLU A 1 86 ? 27.010 1.447 -16.121 1.00 80.31 86 GLU A CA 1
ATOM 699 C C . GLU A 1 86 ? 26.698 2.918 -16.474 1.00 80.31 86 GLU A C 1
ATOM 701 O O . GLU A 1 86 ? 26.202 3.669 -15.636 1.00 80.31 86 GLU A O 1
ATOM 706 N N . GLU A 1 87 ? 26.923 3.352 -17.722 1.00 78.69 87 GLU A N 1
ATOM 707 C CA . GLU A 1 87 ? 26.615 4.727 -18.167 1.00 78.69 87 GLU A CA 1
ATOM 708 C C . GLU A 1 87 ? 25.114 5.059 -18.075 1.00 78.69 87 GLU A C 1
ATOM 710 O O . GLU A 1 87 ? 24.733 6.215 -17.864 1.00 78.69 87 GLU A O 1
ATOM 715 N N . LEU A 1 88 ? 24.255 4.047 -18.217 1.00 70.94 88 LEU A N 1
ATOM 716 C CA . LEU A 1 88 ? 22.804 4.157 -18.083 1.00 70.94 88 LEU A CA 1
ATOM 717 C C . LEU A 1 88 ? 22.307 3.922 -16.641 1.00 70.94 88 LEU A C 1
ATOM 719 O O . LEU A 1 88 ? 21.101 4.055 -16.405 1.00 70.94 88 LEU A O 1
ATOM 723 N N . GLY A 1 89 ? 23.196 3.601 -15.690 1.00 70.38 89 GLY A N 1
ATOM 724 C CA . GLY A 1 89 ? 22.875 3.345 -14.278 1.00 70.38 89 GLY A CA 1
ATOM 725 C C . GLY A 1 89 ? 22.050 2.074 -14.044 1.00 70.38 89 GLY A C 1
ATOM 726 O O . GLY A 1 89 ? 21.240 2.006 -13.118 1.00 70.38 89 GLY A O 1
ATOM 727 N N . LEU A 1 90 ? 22.173 1.082 -14.928 1.00 72.12 90 LEU A N 1
ATOM 728 C CA . LEU A 1 90 ? 21.466 -0.200 -14.843 1.00 72.12 90 LEU A CA 1
ATOM 729 C C . LEU A 1 90 ? 22.117 -1.158 -13.832 1.00 72.12 90 LEU A C 1
ATOM 731 O O . LEU A 1 90 ? 21.467 -2.079 -13.331 1.00 72.12 90 LEU A O 1
ATOM 735 N N . ASP A 1 91 ? 23.377 -0.920 -13.483 1.00 71.94 91 ASP A N 1
ATOM 736 C CA . ASP A 1 91 ? 24.108 -1.584 -12.406 1.00 71.94 91 ASP A CA 1
ATOM 737 C C . ASP A 1 91 ? 23.569 -1.215 -11.011 1.00 71.94 91 ASP A C 1
ATOM 739 O O . ASP A 1 91 ? 23.594 -2.052 -10.102 1.00 71.94 91 ASP A O 1
ATOM 743 N N . GLU A 1 92 ? 22.989 -0.021 -10.861 1.00 72.88 92 GLU A N 1
ATOM 744 C CA . GLU A 1 92 ? 22.347 0.459 -9.627 1.00 72.88 92 GLU A CA 1
ATOM 745 C C . GLU A 1 92 ? 20.944 -0.126 -9.387 1.00 72.88 92 GLU A C 1
ATOM 747 O O . GLU A 1 92 ? 20.329 0.107 -8.342 1.00 72.88 92 GLU A O 1
ATOM 752 N N . LEU A 1 93 ? 20.411 -0.899 -10.337 1.00 70.81 93 LEU A N 1
ATOM 753 C CA . LEU A 1 93 ? 19.111 -1.542 -10.179 1.00 70.81 93 LEU A CA 1
ATOM 754 C C . LEU A 1 93 ? 19.135 -2.598 -9.070 1.00 70.81 93 LEU A C 1
ATOM 756 O O . LEU A 1 93 ? 20.109 -3.341 -8.904 1.00 70.81 93 LEU A O 1
ATOM 760 N N . ASP A 1 94 ? 18.018 -2.701 -8.349 1.00 74.25 94 ASP A N 1
ATOM 761 C CA . ASP A 1 94 ? 17.797 -3.807 -7.423 1.00 74.25 94 ASP A CA 1
ATOM 762 C C . ASP A 1 94 ? 17.708 -5.156 -8.165 1.00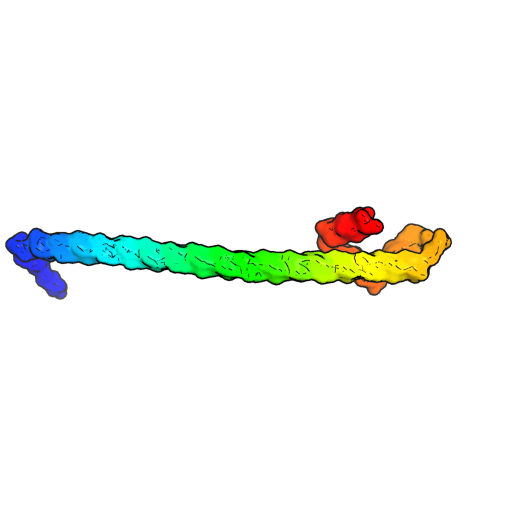 74.25 94 ASP A C 1
ATOM 764 O O . ASP A 1 94 ? 17.546 -5.226 -9.391 1.00 74.25 94 ASP A O 1
ATOM 768 N N . ASP A 1 95 ? 17.844 -6.248 -7.414 1.00 75.94 95 ASP A N 1
ATOM 769 C CA . ASP A 1 95 ? 17.931 -7.593 -7.984 1.00 75.94 95 ASP A CA 1
ATOM 770 C C . ASP A 1 95 ? 16.657 -7.997 -8.742 1.00 75.94 95 ASP A C 1
ATOM 772 O O . ASP A 1 95 ? 16.746 -8.626 -9.798 1.00 75.94 95 ASP A O 1
ATOM 776 N N . ASP A 1 96 ? 15.477 -7.581 -8.272 1.00 68.69 96 ASP A N 1
ATOM 777 C CA . ASP A 1 96 ? 14.195 -7.851 -8.938 1.00 68.69 96 ASP A CA 1
ATOM 778 C C . ASP A 1 96 ? 14.133 -7.169 -10.313 1.00 68.69 96 ASP A C 1
ATOM 780 O O . ASP A 1 96 ? 13.624 -7.722 -11.297 1.00 68.69 96 ASP A O 1
ATOM 784 N N . CYS A 1 97 ? 14.670 -5.957 -10.392 1.00 67.44 97 CYS A N 1
ATOM 785 C CA . CYS A 1 97 ? 14.744 -5.154 -11.598 1.00 67.44 97 CYS A CA 1
ATOM 786 C C . CYS A 1 97 ? 15.761 -5.703 -12.602 1.00 67.44 97 CYS A C 1
ATOM 788 O O . CYS A 1 97 ? 15.456 -5.787 -13.797 1.00 67.44 97 CYS A O 1
ATOM 790 N N . LYS A 1 98 ? 16.920 -6.164 -12.121 1.00 71.69 98 LYS A N 1
ATOM 791 C CA . LYS A 1 98 ? 17.918 -6.882 -12.930 1.00 71.69 98 LYS A CA 1
ATOM 792 C C . LYS A 1 98 ? 17.359 -8.188 -13.487 1.00 71.69 98 LYS A C 1
ATOM 794 O O . LYS A 1 98 ? 17.520 -8.472 -14.672 1.00 71.69 98 LYS A O 1
ATOM 799 N N . MET A 1 99 ? 16.622 -8.946 -12.674 1.00 72.94 99 MET A N 1
ATOM 800 C CA . MET A 1 99 ? 15.961 -10.174 -13.119 1.00 72.94 99 MET A CA 1
ATOM 801 C C . MET A 1 99 ? 14.918 -9.900 -14.209 1.00 72.94 99 MET A C 1
ATOM 803 O O . MET A 1 99 ? 14.808 -10.656 -15.170 1.00 72.94 99 MET A O 1
ATOM 807 N N . LEU A 1 100 ? 14.155 -8.810 -14.086 1.00 67.12 100 LEU A N 1
ATOM 808 C CA . LEU A 1 100 ? 13.185 -8.412 -15.106 1.00 67.12 100 LEU A CA 1
ATOM 809 C C . LEU A 1 100 ? 13.844 -7.995 -16.423 1.00 67.12 100 LEU A C 1
ATOM 811 O O . LEU A 1 100 ? 13.264 -8.283 -17.463 1.00 67.12 100 LEU A O 1
ATOM 815 N N . LEU A 1 101 ? 15.006 -7.339 -16.385 1.00 65.69 101 LEU A N 1
ATOM 816 C CA . LEU A 1 101 ? 15.792 -7.018 -17.581 1.00 65.69 101 LEU A CA 1
ATOM 817 C C . LEU A 1 101 ? 16.344 -8.272 -18.261 1.00 65.69 101 LEU A C 1
ATOM 819 O O . LEU A 1 101 ? 16.266 -8.379 -19.475 1.00 65.69 101 LEU A O 1
ATOM 823 N N . ALA A 1 102 ? 16.867 -9.225 -17.488 1.00 68.75 102 ALA A N 1
ATOM 824 C CA . ALA A 1 102 ? 17.455 -10.453 -18.023 1.00 68.75 102 ALA A CA 1
ATOM 825 C C . ALA A 1 102 ? 16.429 -11.407 -18.670 1.00 68.75 102 ALA A C 1
ATOM 827 O O . ALA A 1 102 ? 16.807 -12.307 -19.416 1.00 68.75 102 ALA A O 1
ATOM 828 N N . LEU A 1 103 ? 15.143 -11.250 -18.340 1.00 65.75 103 LEU A N 1
ATOM 829 C CA . LEU A 1 103 ? 14.033 -12.061 -18.855 1.00 65.75 103 LEU A CA 1
ATOM 830 C C . LEU A 1 103 ? 13.309 -11.431 -20.058 1.00 65.75 103 LEU A C 1
ATOM 832 O O . LEU A 1 103 ? 12.341 -12.025 -20.545 1.00 65.75 103 LEU A O 1
ATOM 836 N N . MET A 1 104 ? 13.694 -10.221 -20.470 1.00 61.34 104 MET A N 1
ATOM 837 C CA . MET A 1 104 ? 13.154 -9.532 -21.649 1.00 61.34 104 MET A CA 1
ATOM 838 C C . MET A 1 104 ? 14.050 -9.769 -22.854 1.00 61.34 104 MET A C 1
ATOM 840 O O . MET A 1 104 ? 13.452 -9.924 -23.940 1.00 61.34 104 MET A O 1
#

Organism: Wallemia ichthyophaga (strain EXF-994 / CBS 113033) (NCBI:txid1299270)

pLDDT: mean 83.44, std 10.44, range [50.81, 97.81]

Sequence (104 aa):
MKKLPAFNELPSLIGAHKKRIGELDLQIADVKDFNDQVSQQETAKVEKEFIKWKKLYKKRMRKYSDVRDALCGEEATKEDVTKMDEELGLDELDDDCKMLLALM

Secondary structure (DSSP, 8-state):
-PPPPPTTTHHHHHHHHHHHHHHHHHHHHHHHHHHHHHHHHHHHHHHHHHHHHHHHHHHHHHHHHHHHHHHH-TT--HHHHHHHHHHTT-TTS-HHHHHHHHT-

Radius of gyration: 32.04 Å; chains: 1; bounding box: 60×25×85 Å

Foldseek 3Di:
DPDDDDPVCVVVVVVVVVVVVVVVVVVVVVVVVVVVVVVVVVVVVVVVVVVVVVVVLLVVLVVLLVVLDVVQDPPRDPVNSVVVCVVVVVVVDDPVSVVSNVVD